Protein AF-A0A7V9M008-F1 (afdb_monomer)

Sequence (168 aa):
MVVGKSGDTSNSATHDSLNVPQQIVNALDTVKEVKLGDVKFTKSADNKIISYKEQAADGIIATCKTAVEIAINLIGIMALFMGFMSIAERAGGIRVLSKIIGPFFSRLFPELPKNHPAMGHMMLNFSANLLGLDNAATPFGLKAMESLQTINPKKDTASNSQIMFLCL

Structure (mmCIF, N/CA/C/O backbone):
data_AF-A0A7V9M008-F1
#
_entry.id   AF-A0A7V9M008-F1
#
loop_
_atom_site.group_PDB
_atom_site.id
_atom_site.type_symbol
_atom_site.label_atom_id
_atom_site.label_alt_id
_atom_site.label_comp_id
_atom_site.label_asym_id
_atom_site.label_entity_id
_atom_site.label_seq_id
_atom_site.pdbx_PDB_ins_code
_atom_site.Cartn_x
_atom_site.Cartn_y
_atom_site.Cartn_z
_atom_site.occupancy
_atom_site.B_iso_or_equiv
_atom_site.auth_seq_id
_atom_site.auth_comp_id
_atom_site.auth_asym_id
_atom_site.auth_atom_id
_atom_site.pdbx_PDB_model_num
ATOM 1 N N . MET A 1 1 ? 20.811 -10.638 -7.147 1.00 33.22 1 MET A N 1
ATOM 2 C CA . MET A 1 1 ? 21.010 -10.343 -8.581 1.00 33.22 1 MET A CA 1
ATOM 3 C C . MET A 1 1 ? 19.637 -10.380 -9.239 1.00 33.22 1 MET A C 1
ATOM 5 O O . MET A 1 1 ? 19.131 -11.461 -9.500 1.00 33.22 1 MET A O 1
ATOM 9 N N . VAL A 1 2 ? 18.975 -9.227 -9.367 1.00 30.69 2 VAL A N 1
ATOM 10 C CA . VAL A 1 2 ? 17.683 -9.129 -10.067 1.00 30.69 2 VAL A CA 1
ATOM 11 C C . VAL A 1 2 ? 18.015 -8.905 -11.533 1.00 30.69 2 VAL A C 1
ATOM 13 O O . VAL A 1 2 ? 18.454 -7.826 -11.913 1.00 30.69 2 VAL A O 1
ATOM 16 N N . VAL A 1 3 ? 17.894 -9.954 -12.338 1.00 41.84 3 VAL A N 1
ATOM 17 C CA . VAL A 1 3 ? 18.033 -9.853 -13.792 1.00 41.84 3 VAL A CA 1
ATOM 18 C C . VAL A 1 3 ? 16.724 -9.306 -14.350 1.00 41.84 3 VAL A C 1
ATOM 20 O O . VAL A 1 3 ? 15.729 -10.021 -14.456 1.00 41.84 3 VAL A O 1
ATOM 23 N N . GLY A 1 4 ? 16.718 -8.009 -14.663 1.00 43.03 4 GLY A N 1
ATOM 24 C CA . GLY A 1 4 ? 15.661 -7.387 -15.448 1.00 43.03 4 GLY A CA 1
ATOM 25 C C . GLY A 1 4 ? 15.611 -8.033 -16.830 1.00 43.03 4 GLY A C 1
ATOM 26 O O . GLY A 1 4 ? 16.632 -8.180 -17.503 1.00 43.03 4 GLY A O 1
ATOM 27 N N . LYS A 1 5 ? 14.409 -8.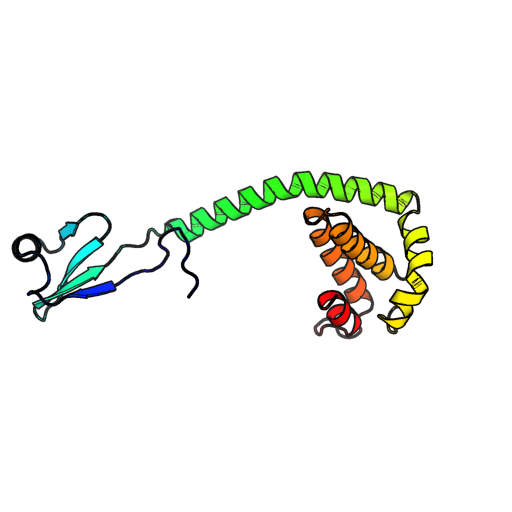419 -17.264 1.00 41.78 5 LYS A N 1
ATOM 28 C CA . LYS A 1 5 ? 14.124 -9.085 -18.549 1.00 41.78 5 LYS A CA 1
ATOM 29 C C . LYS A 1 5 ? 14.558 -8.257 -19.782 1.00 41.78 5 LYS A C 1
ATOM 31 O O . LYS A 1 5 ? 14.509 -8.765 -20.897 1.00 41.78 5 LYS A O 1
ATOM 36 N N . SER A 1 6 ? 14.996 -7.014 -19.566 1.00 47.09 6 SER A N 1
ATOM 37 C CA . SER A 1 6 ? 15.298 -5.992 -20.575 1.00 47.09 6 SER A CA 1
ATOM 38 C C . SER A 1 6 ? 16.795 -5.710 -20.779 1.00 47.09 6 SER A C 1
ATOM 40 O O . SER A 1 6 ? 17.142 -4.765 -21.478 1.00 47.09 6 SER A O 1
ATOM 42 N N . GLY A 1 7 ? 17.699 -6.533 -20.231 1.00 49.81 7 GLY A N 1
ATOM 43 C CA . GLY A 1 7 ? 19.135 -6.424 -20.532 1.00 49.81 7 GLY A CA 1
ATOM 44 C C . GLY A 1 7 ? 19.897 -5.391 -19.697 1.00 49.81 7 GLY A C 1
ATOM 45 O O . GLY A 1 7 ? 20.920 -4.886 -20.150 1.00 49.81 7 GLY A O 1
ATOM 46 N N . ASP A 1 8 ? 19.449 -5.131 -18.466 1.00 51.00 8 ASP A N 1
ATOM 47 C CA . ASP A 1 8 ? 20.027 -4.146 -17.533 1.00 51.00 8 ASP A CA 1
ATOM 48 C C . ASP A 1 8 ? 21.406 -4.514 -16.952 1.00 51.00 8 ASP A C 1
ATOM 50 O O . ASP A 1 8 ? 21.847 -3.950 -15.954 1.00 51.00 8 ASP A O 1
ATOM 54 N N . THR A 1 9 ? 22.104 -5.489 -17.533 1.00 53.03 9 THR A N 1
ATOM 55 C CA . THR A 1 9 ? 23.434 -5.905 -17.076 1.00 53.03 9 THR A CA 1
ATOM 56 C C . THR A 1 9 ? 24.462 -5.534 -18.135 1.00 53.03 9 THR A C 1
ATOM 58 O O . THR A 1 9 ? 24.513 -6.152 -19.200 1.00 53.03 9 THR A O 1
ATOM 61 N N . SER A 1 10 ? 25.298 -4.535 -17.842 1.00 53.91 10 SER A N 1
ATOM 62 C CA . SER A 1 10 ? 26.519 -4.262 -18.598 1.00 53.91 10 SER A CA 1
ATOM 63 C C . SER A 1 10 ? 27.484 -5.433 -18.400 1.00 53.91 10 SER A C 1
ATOM 65 O O . SER A 1 10 ? 28.255 -5.501 -17.448 1.00 53.91 10 SER A O 1
ATOM 67 N N . ASN A 1 11 ? 27.384 -6.427 -19.278 1.00 55.84 11 ASN A N 1
ATOM 68 C CA . ASN A 1 11 ? 28.257 -7.589 -19.246 1.00 55.84 11 ASN A CA 1
ATOM 69 C C . ASN A 1 11 ? 29.544 -7.224 -19.997 1.00 55.84 11 ASN A C 1
ATOM 71 O O . ASN A 1 11 ? 29.556 -7.196 -21.229 1.00 55.84 11 ASN A O 1
ATOM 75 N N . SER A 1 12 ? 30.592 -6.856 -19.260 1.00 55.38 12 SER A N 1
ATOM 76 C CA . SER A 1 12 ? 31.936 -6.718 -19.813 1.00 55.38 12 SER A CA 1
ATOM 77 C C . SER A 1 12 ? 32.706 -8.015 -19.571 1.00 55.38 12 SER A C 1
ATOM 79 O O . SER A 1 12 ? 32.917 -8.430 -18.433 1.00 55.38 12 SER A O 1
ATOM 81 N N . ALA A 1 13 ? 33.106 -8.682 -20.652 1.00 59.47 13 ALA A N 1
ATOM 82 C CA . ALA A 1 13 ? 33.900 -9.904 -20.585 1.00 59.47 13 ALA A CA 1
ATOM 83 C C . ALA A 1 13 ? 35.210 -9.712 -21.350 1.00 59.47 13 ALA A C 1
ATOM 85 O O . ALA A 1 13 ? 35.219 -9.302 -22.517 1.00 59.47 13 ALA A O 1
ATOM 86 N N . THR A 1 14 ? 36.321 -10.006 -20.675 1.00 55.53 14 THR A N 1
ATOM 87 C CA . THR A 1 14 ? 37.668 -9.966 -21.248 1.00 55.53 14 THR A CA 1
ATOM 88 C C . THR A 1 14 ? 37.991 -11.337 -21.822 1.00 55.53 14 THR A C 1
ATOM 90 O O . THR A 1 14 ? 38.046 -12.319 -21.083 1.00 55.53 14 THR A O 1
ATOM 93 N N . HIS A 1 15 ? 38.223 -11.401 -23.128 1.00 59.19 15 HIS A N 1
ATOM 94 C CA . HIS A 1 15 ? 38.590 -12.627 -23.822 1.00 59.19 15 HIS A CA 1
ATOM 95 C C . HIS A 1 15 ? 40.064 -12.588 -24.227 1.00 59.19 15 HIS A C 1
ATOM 97 O O . HIS A 1 15 ? 40.582 -11.559 -24.676 1.00 59.19 15 HIS A O 1
ATOM 103 N N . ASP A 1 16 ? 40.737 -13.727 -24.070 1.00 56.22 16 ASP A N 1
ATOM 104 C CA . ASP A 1 16 ? 42.052 -13.941 -24.665 1.00 56.22 16 ASP A CA 1
ATOM 105 C C . ASP A 1 16 ? 41.902 -14.119 -26.185 1.00 56.22 16 ASP A C 1
ATOM 107 O O . ASP A 1 16 ? 40.937 -14.723 -26.663 1.00 56.22 16 ASP A O 1
ATOM 111 N N . SER A 1 17 ? 42.868 -13.592 -26.932 1.00 53.16 17 SER A N 1
ATOM 112 C CA . SER A 1 17 ? 42.934 -13.548 -28.398 1.00 53.16 17 SER A CA 1
ATOM 113 C C . SER A 1 17 ? 42.783 -14.912 -29.093 1.00 53.16 17 SER A C 1
ATOM 115 O O . SER A 1 17 ? 42.432 -14.959 -30.268 1.00 53.16 17 SER A O 1
ATOM 117 N N . LEU A 1 18 ? 42.991 -16.013 -28.362 1.00 53.25 18 LEU A N 1
ATOM 118 C CA . LEU A 1 18 ? 42.870 -17.396 -28.839 1.00 53.25 18 LEU A CA 1
ATOM 119 C C . LEU A 1 18 ? 41.431 -17.941 -28.833 1.00 53.25 18 LEU A C 1
ATOM 121 O O . LEU A 1 18 ? 41.135 -18.892 -29.550 1.00 53.25 18 LEU A O 1
ATOM 125 N N . ASN A 1 19 ? 40.537 -17.350 -28.034 1.00 55.81 19 ASN A N 1
ATOM 126 C CA . ASN A 1 19 ? 39.157 -17.822 -27.854 1.00 55.81 19 ASN A CA 1
ATOM 127 C C . ASN A 1 19 ? 38.123 -16.975 -28.612 1.00 55.81 19 ASN A C 1
ATOM 129 O O . ASN A 1 19 ? 36.919 -17.199 -28.4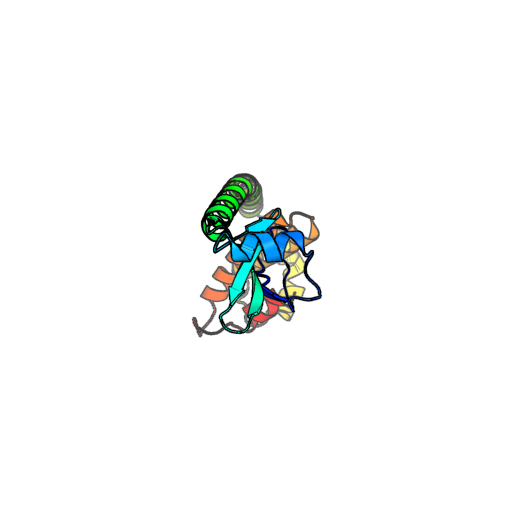84 1.00 55.81 19 ASN A O 1
ATOM 133 N N . VAL A 1 20 ? 38.580 -15.992 -29.390 1.00 59.75 20 VAL A N 1
ATOM 134 C CA . VAL A 1 20 ? 37.734 -15.134 -30.222 1.00 59.75 20 VAL A CA 1
ATOM 135 C C . VAL A 1 20 ? 37.924 -15.549 -31.684 1.00 59.75 20 VAL A C 1
ATOM 137 O O . VAL A 1 20 ? 39.066 -15.711 -32.111 1.00 59.75 20 VAL A O 1
ATOM 140 N N . PRO A 1 21 ? 36.847 -15.721 -32.476 1.00 61.25 21 PRO A N 1
ATOM 141 C CA . PRO A 1 21 ? 36.961 -16.065 -33.891 1.00 61.25 21 PRO A CA 1
ATOM 142 C C . PRO A 1 21 ? 37.956 -15.152 -34.622 1.00 61.25 21 PRO A C 1
ATOM 144 O O . PRO A 1 21 ? 37.836 -13.928 -34.561 1.00 61.25 21 PRO A O 1
ATOM 147 N N . GLN A 1 22 ? 38.913 -15.745 -35.347 1.00 58.94 22 GLN A N 1
ATOM 148 C CA . GLN A 1 22 ? 40.036 -15.050 -36.005 1.00 58.94 22 GLN A CA 1
ATOM 149 C C . GLN A 1 22 ? 39.597 -13.882 -36.913 1.00 58.94 22 GLN A C 1
ATOM 151 O O . GLN A 1 22 ? 40.336 -12.925 -37.123 1.00 58.94 22 GLN A O 1
ATOM 156 N N . GLN A 1 23 ? 38.365 -13.934 -37.426 1.00 60.41 23 GLN A N 1
ATOM 157 C CA . GLN A 1 23 ? 37.748 -12.879 -38.235 1.00 60.41 23 GLN A CA 1
ATOM 158 C C . GLN A 1 23 ? 37.574 -11.555 -37.469 1.00 60.41 23 GLN A C 1
ATOM 160 O O . GLN A 1 23 ? 37.707 -10.489 -38.063 1.00 60.4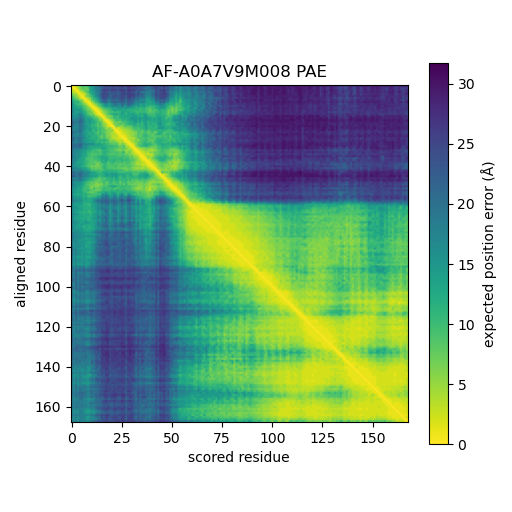1 23 GLN A O 1
ATOM 165 N N . ILE A 1 24 ? 37.318 -11.607 -36.159 1.00 59.91 24 ILE A N 1
ATOM 166 C CA . ILE A 1 24 ? 37.145 -10.423 -35.302 1.00 59.91 24 ILE A CA 1
ATOM 167 C C . ILE A 1 24 ? 38.509 -9.849 -34.912 1.00 59.91 24 ILE A C 1
ATOM 169 O O . ILE A 1 24 ? 38.667 -8.634 -34.889 1.00 59.91 24 ILE A O 1
ATOM 173 N N . VAL A 1 25 ? 39.507 -10.708 -34.681 1.00 59.91 25 VAL A N 1
ATOM 174 C CA . VAL A 1 25 ? 40.892 -10.294 -34.399 1.00 59.91 25 VAL A CA 1
ATOM 175 C C . VAL A 1 25 ? 41.469 -9.518 -35.588 1.00 59.91 25 VAL A C 1
ATOM 177 O O . VAL A 1 25 ? 41.923 -8.390 -35.424 1.00 59.91 25 VAL A O 1
ATOM 180 N N . ASN A 1 26 ? 41.327 -10.062 -36.800 1.00 60.75 26 ASN A N 1
ATOM 181 C CA . ASN A 1 26 ? 41.819 -9.424 -38.025 1.00 60.75 26 ASN A CA 1
ATOM 182 C C . ASN A 1 26 ? 41.070 -8.117 -38.354 1.00 60.75 26 ASN A C 1
ATOM 184 O O . ASN A 1 26 ? 41.656 -7.170 -38.880 1.00 60.75 26 ASN A O 1
ATOM 188 N N .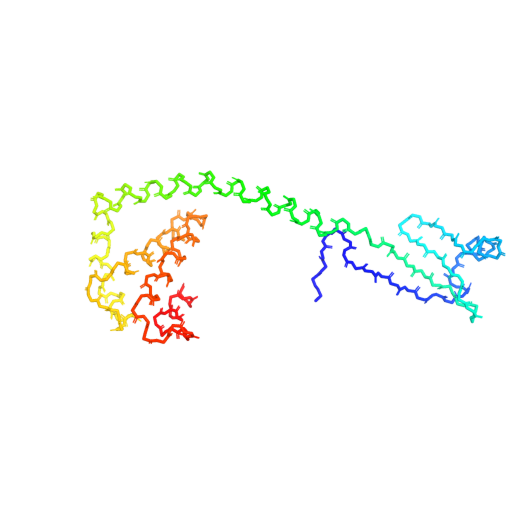 ALA A 1 27 ? 39.772 -8.043 -38.038 1.00 59.38 27 ALA A N 1
ATOM 189 C CA . ALA A 1 27 ? 38.983 -6.825 -38.213 1.00 59.38 27 ALA A CA 1
ATOM 190 C C . ALA A 1 27 ? 39.347 -5.738 -37.180 1.00 59.38 27 ALA A C 1
ATOM 192 O O . ALA A 1 27 ? 39.385 -4.559 -37.534 1.00 59.38 27 ALA A O 1
ATOM 193 N N . LEU A 1 28 ? 39.684 -6.122 -35.941 1.00 58.50 28 LEU A N 1
ATOM 194 C CA . LEU A 1 28 ? 40.137 -5.212 -34.878 1.00 58.50 28 LEU A CA 1
ATOM 195 C C . LEU A 1 28 ? 41.553 -4.657 -35.097 1.00 58.50 28 LEU A C 1
ATOM 197 O O . LEU A 1 28 ? 41.891 -3.607 -34.554 1.00 58.50 28 LEU A O 1
ATOM 201 N N . ASP A 1 29 ? 42.375 -5.331 -35.903 1.00 60.56 29 ASP A N 1
ATOM 202 C CA . ASP A 1 29 ? 43.687 -4.817 -36.314 1.00 60.56 29 ASP A CA 1
ATOM 203 C C . ASP A 1 29 ? 43.576 -3.718 -37.390 1.00 60.56 29 ASP A C 1
ATOM 205 O O . ASP A 1 29 ? 44.490 -2.909 -37.548 1.00 60.56 29 ASP A O 1
ATOM 209 N N . THR A 1 30 ? 42.440 -3.647 -38.097 1.00 58.34 30 THR A N 1
ATOM 210 C CA . THR A 1 30 ? 42.164 -2.627 -39.129 1.00 58.34 30 THR A CA 1
ATOM 211 C C . THR A 1 30 ? 41.258 -1.501 -38.609 1.00 58.34 30 THR A C 1
ATOM 213 O O . THR A 1 30 ? 41.363 -0.358 -39.054 1.00 58.34 30 THR A O 1
ATOM 216 N N . VAL A 1 31 ? 40.366 -1.797 -37.657 1.00 59.12 31 VAL A N 1
ATOM 217 C CA . VAL A 1 31 ? 39.359 -0.868 -37.122 1.00 59.12 31 VAL A CA 1
ATOM 218 C C . VAL A 1 31 ? 39.340 -0.955 -35.596 1.00 59.12 31 VAL A C 1
ATOM 220 O O . VAL A 1 31 ? 39.319 -2.040 -35.035 1.00 59.12 31 VAL A O 1
ATOM 223 N N . LYS A 1 32 ? 39.298 0.189 -34.901 1.00 60.19 32 LYS A N 1
ATOM 224 C CA . LYS A 1 32 ? 39.384 0.247 -33.425 1.00 60.19 32 LYS A CA 1
ATOM 225 C C . LYS A 1 32 ? 38.252 -0.481 -32.681 1.00 60.19 32 LYS A C 1
ATOM 227 O O . LYS A 1 32 ? 38.421 -0.813 -31.508 1.00 60.19 32 LYS A O 1
ATOM 232 N N . GLU A 1 33 ? 37.115 -0.713 -33.337 1.00 62.97 33 GLU A N 1
ATOM 233 C CA . GLU A 1 33 ? 35.947 -1.383 -32.762 1.00 62.97 33 GLU A CA 1
ATOM 234 C C . GLU A 1 33 ? 35.235 -2.247 -33.804 1.00 62.97 33 GLU A C 1
ATOM 236 O O . GLU A 1 33 ? 35.036 -1.826 -34.945 1.00 62.97 33 GLU A O 1
ATOM 241 N N . VAL A 1 34 ? 34.798 -3.440 -33.396 1.00 64.12 34 VAL A N 1
ATOM 242 C CA . VAL A 1 34 ? 34.003 -4.348 -34.234 1.00 64.12 34 VAL A CA 1
ATOM 243 C C . VAL A 1 34 ? 32.717 -4.704 -33.496 1.00 64.12 34 VAL A C 1
ATOM 245 O O . VAL A 1 34 ? 32.749 -5.131 -32.343 1.00 64.12 34 VAL A O 1
ATOM 248 N N . LYS A 1 35 ? 31.569 -4.520 -34.155 1.00 62.66 35 LYS A N 1
ATOM 249 C CA . LYS A 1 35 ? 30.245 -4.845 -33.609 1.00 62.66 35 LYS A CA 1
ATOM 250 C C . LYS A 1 35 ? 29.771 -6.188 -34.162 1.00 62.66 35 LYS A C 1
ATOM 252 O O . LYS A 1 35 ? 29.655 -6.337 -35.376 1.00 62.66 35 LYS A O 1
ATOM 257 N N . LEU A 1 36 ? 29.445 -7.132 -33.280 1.00 61.78 36 LEU A N 1
ATOM 258 C CA . LEU A 1 36 ? 28.799 -8.395 -33.643 1.00 61.78 36 LEU A CA 1
ATOM 259 C C . LEU A 1 36 ? 27.490 -8.521 -32.852 1.00 61.78 36 LEU A C 1
ATOM 261 O O . LEU A 1 36 ? 27.493 -8.783 -31.649 1.00 61.78 36 LEU A O 1
ATOM 265 N N . GLY A 1 37 ? 26.358 -8.289 -33.520 1.00 65.62 37 GLY A N 1
ATOM 266 C CA . GLY A 1 37 ? 25.051 -8.240 -32.858 1.00 65.62 37 GLY A CA 1
ATOM 267 C C . GLY A 1 37 ? 24.971 -7.114 -31.816 1.00 65.62 37 GLY A C 1
ATOM 268 O O . GLY A 1 37 ? 25.213 -5.949 -32.134 1.00 65.62 37 GLY A O 1
ATOM 269 N N . ASP A 1 38 ? 24.648 -7.472 -30.573 1.00 58.59 38 ASP A N 1
ATOM 270 C CA . ASP A 1 38 ? 24.505 -6.553 -29.431 1.00 58.59 38 ASP A CA 1
ATOM 271 C C . ASP A 1 38 ? 25.816 -6.271 -28.679 1.00 58.59 38 ASP A C 1
ATOM 273 O O . ASP A 1 38 ? 25.824 -5.502 -27.716 1.00 58.59 38 ASP A O 1
ATOM 277 N N . VAL A 1 39 ? 26.918 -6.907 -29.079 1.00 65.06 39 VAL A N 1
ATOM 278 C CA . VAL A 1 39 ? 28.193 -6.865 -28.355 1.00 65.06 39 VAL A CA 1
ATOM 279 C C . VAL A 1 39 ? 29.246 -6.160 -29.208 1.00 65.06 39 VAL A C 1
ATOM 281 O O . VAL A 1 39 ? 29.457 -6.498 -30.377 1.00 65.06 39 VAL A O 1
ATOM 284 N N . LYS A 1 40 ? 29.900 -5.153 -28.627 1.00 66.19 40 LYS A N 1
ATOM 285 C CA . LYS A 1 40 ? 31.039 -4.445 -29.217 1.00 66.19 40 LYS A CA 1
ATOM 286 C C . LYS A 1 40 ? 32.336 -5.034 -28.678 1.00 66.19 40 LYS A C 1
ATOM 288 O O . LYS A 1 40 ? 32.444 -5.297 -27.485 1.00 66.19 40 LYS A O 1
ATOM 293 N N . PHE A 1 41 ? 33.316 -5.223 -29.551 1.00 67.69 41 PHE A N 1
ATOM 294 C CA . PHE A 1 41 ? 34.652 -5.694 -29.205 1.00 67.69 41 PHE A CA 1
ATOM 295 C C . PHE A 1 41 ? 35.657 -4.560 -29.417 1.00 67.69 41 PHE A C 1
ATOM 297 O O . PHE A 1 41 ? 35.603 -3.873 -30.437 1.00 67.69 41 PHE A O 1
ATOM 304 N N . THR A 1 42 ? 36.575 -4.371 -28.471 1.00 64.88 42 THR A N 1
ATOM 305 C CA . THR A 1 42 ? 37.696 -3.425 -28.569 1.00 64.88 42 THR A CA 1
ATOM 306 C C . THR A 1 42 ? 38.996 -4.081 -28.104 1.00 64.88 42 THR A C 1
ATOM 308 O O . THR A 1 42 ? 38.982 -4.976 -27.254 1.00 64.88 42 THR A O 1
ATOM 311 N N . LYS A 1 43 ? 40.132 -3.670 -28.675 1.00 63.91 43 LYS A N 1
ATOM 312 C CA . LYS A 1 43 ? 41.459 -4.206 -28.341 1.00 63.91 43 LYS A CA 1
ATOM 313 C C . LYS A 1 43 ? 42.103 -3.341 -27.257 1.00 63.91 43 LYS A C 1
ATOM 315 O O . LYS A 1 43 ? 42.314 -2.148 -27.458 1.00 63.91 43 LYS A O 1
ATOM 320 N N . SER A 1 44 ? 42.418 -3.943 -26.112 1.00 58.06 44 SER A N 1
ATOM 321 C CA . SER A 1 44 ? 43.181 -3.292 -25.044 1.00 58.06 44 SER A CA 1
ATOM 322 C C . SER A 1 44 ? 44.689 -3.382 -25.313 1.00 58.06 44 SER A C 1
ATOM 324 O O . SER A 1 44 ? 45.143 -4.281 -26.024 1.00 58.06 44 SER A O 1
ATOM 326 N N . ALA A 1 45 ? 45.464 -2.464 -24.726 1.00 56.06 45 ALA A N 1
ATOM 327 C CA . ALA A 1 45 ? 46.905 -2.291 -24.952 1.00 56.06 45 ALA A CA 1
ATOM 328 C C . ALA A 1 45 ? 47.754 -3.558 -24.688 1.00 56.06 45 ALA A C 1
ATOM 330 O O . ALA A 1 45 ? 48.828 -3.695 -25.263 1.00 56.06 45 ALA A O 1
ATOM 331 N N . ASP A 1 46 ? 47.230 -4.517 -23.916 1.00 59.56 46 ASP A N 1
ATOM 332 C CA . ASP A 1 46 ? 47.882 -5.795 -23.582 1.00 59.56 46 ASP A CA 1
ATOM 333 C C . ASP A 1 46 ? 47.468 -6.972 -24.493 1.00 59.56 46 ASP A C 1
ATOM 335 O O . ASP A 1 46 ? 47.501 -8.129 -24.078 1.00 59.56 46 ASP A O 1
ATOM 339 N N . ASN A 1 47 ? 47.013 -6.703 -25.723 1.00 59.34 47 ASN A N 1
ATOM 340 C CA . ASN A 1 47 ? 46.546 -7.716 -26.686 1.00 59.34 47 ASN A CA 1
ATOM 341 C C . ASN A 1 47 ? 45.322 -8.543 -26.216 1.00 59.34 47 ASN A C 1
ATOM 343 O O . ASN A 1 47 ? 45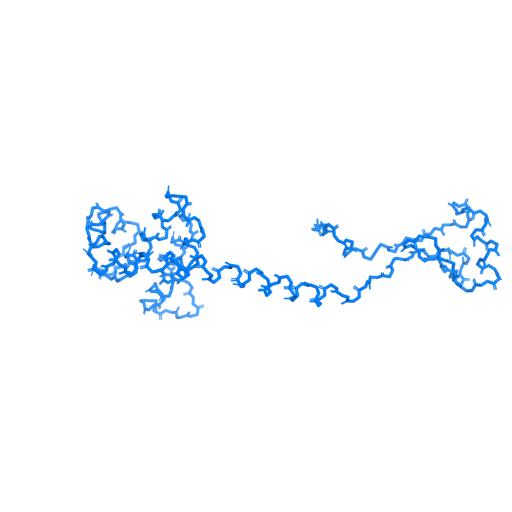.025 -9.604 -26.762 1.00 59.34 47 ASN A O 1
ATOM 347 N N . LYS A 1 48 ? 44.586 -8.038 -25.218 1.00 61.25 48 LYS A N 1
ATOM 348 C CA . LYS A 1 48 ? 43.326 -8.611 -24.715 1.00 61.25 48 LYS A CA 1
ATOM 349 C C . LYS A 1 48 ? 42.134 -7.961 -25.411 1.00 61.25 48 LYS A C 1
ATOM 351 O O . LYS A 1 48 ? 42.112 -6.740 -25.577 1.00 61.25 48 LYS A O 1
ATOM 356 N N . ILE A 1 49 ? 41.129 -8.752 -25.781 1.00 63.97 49 ILE A N 1
ATOM 357 C CA . ILE A 1 49 ? 39.914 -8.254 -26.435 1.00 63.97 49 ILE A CA 1
ATOM 358 C C . ILE A 1 49 ? 38.842 -8.060 -25.365 1.00 63.97 49 ILE A C 1
ATOM 360 O O . ILE A 1 49 ? 38.448 -9.004 -24.680 1.00 63.97 49 ILE A O 1
ATOM 364 N N . ILE A 1 50 ? 38.372 -6.827 -25.209 1.00 65.69 50 ILE A N 1
ATOM 365 C CA . ILE A 1 50 ? 37.285 -6.484 -24.295 1.00 65.69 50 ILE A CA 1
ATOM 366 C C . ILE A 1 50 ? 35.994 -6.491 -25.100 1.00 65.69 50 ILE A C 1
ATOM 368 O O . ILE A 1 50 ? 35.860 -5.748 -26.071 1.00 65.69 50 ILE A O 1
ATOM 372 N N . SER A 1 51 ? 35.047 -7.325 -24.686 1.00 62.78 51 SER A N 1
ATOM 373 C CA . SER A 1 51 ? 33.680 -7.292 -25.191 1.00 62.78 51 SER A CA 1
ATOM 374 C C . SER A 1 51 ? 32.797 -6.519 -24.213 1.00 62.78 51 SER A C 1
ATOM 376 O O . SER A 1 51 ? 32.882 -6.731 -23.002 1.00 62.78 51 SER A O 1
ATOM 378 N N . TYR A 1 52 ? 31.988 -5.589 -24.713 1.00 64.19 52 TYR A N 1
ATOM 379 C CA . TYR A 1 52 ? 31.050 -4.818 -23.906 1.00 64.19 52 TYR A CA 1
ATOM 380 C C . TYR A 1 52 ? 29.729 -4.617 -24.654 1.00 64.19 52 TYR A C 1
ATOM 382 O O . TYR A 1 52 ? 29.696 -4.413 -25.869 1.00 64.19 52 TYR A O 1
ATOM 390 N N . LYS A 1 53 ? 28.618 -4.684 -23.919 1.00 63.66 53 LYS A N 1
ATOM 391 C CA . LYS A 1 53 ? 27.289 -4.310 -24.414 1.00 63.66 53 LYS A CA 1
ATOM 392 C C . LYS A 1 53 ? 26.984 -2.889 -23.948 1.00 63.66 53 LYS A C 1
ATOM 394 O O . LYS A 1 53 ? 26.999 -2.613 -22.752 1.00 63.66 53 LYS A O 1
ATOM 399 N N . GLU A 1 54 ? 26.748 -1.986 -24.893 1.00 58.75 54 GLU A N 1
ATOM 400 C CA . GLU A 1 54 ? 26.371 -0.603 -24.597 1.00 58.75 54 GLU A CA 1
ATOM 401 C C . GLU A 1 54 ? 24.916 -0.587 -24.110 1.00 58.75 54 GLU A C 1
ATOM 403 O O . GLU A 1 54 ? 24.005 -0.991 -24.834 1.00 58.75 54 GLU A O 1
ATOM 408 N N . GLN A 1 55 ? 24.704 -0.195 -22.852 1.00 57.22 55 GLN A N 1
ATOM 409 C CA . GLN A 1 55 ? 23.364 -0.073 -22.289 1.00 57.22 55 GLN A CA 1
ATOM 410 C C . GLN A 1 55 ? 22.736 1.216 -22.818 1.00 57.22 55 GLN A C 1
ATOM 412 O O . GLN A 1 55 ? 23.286 2.302 -22.634 1.00 57.22 55 GLN A O 1
ATOM 417 N N . ALA A 1 56 ? 21.584 1.104 -23.476 1.00 56.19 56 ALA A N 1
ATOM 418 C CA . ALA A 1 56 ? 20.825 2.278 -23.875 1.00 56.19 56 ALA A CA 1
ATOM 419 C C . ALA A 1 56 ? 20.388 3.040 -22.613 1.00 56.19 56 ALA A C 1
ATOM 421 O O . ALA A 1 56 ? 19.762 2.470 -21.717 1.00 56.19 56 ALA A O 1
ATOM 422 N N . ALA A 1 57 ? 20.691 4.339 -22.552 1.00 57.03 57 ALA A N 1
ATOM 423 C CA . ALA A 1 57 ? 20.277 5.236 -21.466 1.00 57.03 57 ALA A CA 1
ATOM 424 C C . ALA A 1 57 ? 18.742 5.390 -21.345 1.00 57.03 57 ALA A C 1
ATOM 426 O O . ALA A 1 57 ? 18.246 6.026 -20.414 1.00 57.03 57 ALA A O 1
ATOM 427 N N . ASP A 1 58 ? 17.983 4.757 -22.244 1.00 58.22 58 ASP A N 1
ATOM 428 C CA . ASP A 1 58 ? 16.523 4.704 -22.242 1.00 58.22 58 ASP A CA 1
ATOM 429 C C . ASP A 1 58 ? 15.929 4.001 -21.018 1.00 58.22 58 ASP A C 1
ATOM 431 O O . ASP A 1 58 ? 14.736 4.143 -20.783 1.00 58.22 58 ASP A O 1
ATOM 435 N N . GLY A 1 59 ? 16.710 3.283 -20.202 1.00 69.25 59 GLY A N 1
ATOM 436 C CA . GLY A 1 59 ? 16.192 2.594 -19.013 1.00 69.25 59 GLY A CA 1
ATOM 437 C C . GLY A 1 59 ? 15.405 3.513 -18.065 1.00 69.25 59 GLY A C 1
ATOM 438 O O . GLY A 1 59 ? 14.302 3.168 -17.639 1.00 69.25 59 GLY A O 1
ATOM 439 N N . ILE A 1 60 ? 15.909 4.722 -17.786 1.00 76.81 60 ILE A N 1
ATOM 440 C CA . ILE A 1 60 ? 15.228 5.683 -16.895 1.00 76.81 60 ILE A CA 1
ATOM 441 C C . ILE A 1 60 ? 13.982 6.275 -17.573 1.00 76.81 60 ILE A C 1
ATOM 443 O O . ILE A 1 60 ? 12.920 6.374 -16.966 1.00 76.81 60 ILE A O 1
ATOM 447 N N . ILE A 1 61 ? 14.068 6.625 -18.857 1.00 81.62 61 ILE A N 1
ATOM 448 C CA . ILE A 1 61 ? 12.940 7.223 -19.587 1.00 81.62 61 ILE A CA 1
ATOM 449 C C . ILE A 1 61 ? 11.819 6.191 -19.800 1.00 81.62 61 ILE A C 1
ATOM 451 O O . ILE A 1 61 ? 10.640 6.490 -19.595 1.00 81.62 61 ILE A O 1
ATOM 455 N N . ALA A 1 62 ? 12.172 4.953 -20.145 1.00 80.69 62 ALA A N 1
ATOM 456 C CA . ALA A 1 62 ? 11.241 3.843 -20.311 1.00 80.69 62 ALA A CA 1
ATOM 457 C C . ALA A 1 62 ? 10.563 3.460 -18.988 1.00 80.69 62 ALA A C 1
ATOM 459 O O . ALA A 1 62 ? 9.355 3.206 -18.966 1.00 80.69 62 ALA A O 1
ATOM 460 N N . THR A 1 63 ? 11.300 3.462 -17.872 1.00 81.25 63 THR A N 1
ATOM 461 C CA . THR A 1 63 ? 10.716 3.218 -16.542 1.00 81.25 63 THR A CA 1
ATOM 462 C C . THR A 1 63 ? 9.777 4.343 -16.118 1.00 81.25 63 THR A C 1
ATOM 464 O O . THR A 1 63 ? 8.685 4.048 -15.635 1.00 81.25 63 THR A O 1
ATOM 467 N N . CYS A 1 64 ? 10.114 5.611 -16.382 1.00 86.56 64 CYS A N 1
ATOM 468 C CA . CYS A 1 64 ? 9.194 6.731 -16.162 1.00 86.56 64 CYS A CA 1
ATOM 469 C C . CYS A 1 64 ? 7.900 6.579 -16.975 1.00 86.56 64 CYS A C 1
ATOM 471 O O . CYS A 1 64 ? 6.811 6.745 -16.427 1.00 86.56 64 CYS A O 1
ATOM 473 N N . LYS A 1 65 ? 7.996 6.216 -18.261 1.00 87.44 65 LYS A N 1
ATOM 474 C CA . LYS A 1 65 ? 6.817 5.978 -19.109 1.00 87.44 65 LYS A CA 1
ATOM 475 C C . LYS A 1 65 ? 5.948 4.843 -18.561 1.00 87.44 65 LYS A C 1
ATOM 477 O O . LYS A 1 65 ? 4.740 5.009 -18.420 1.00 87.44 65 LYS A O 1
ATOM 482 N N . THR A 1 66 ? 6.577 3.731 -18.188 1.00 86.50 66 THR A N 1
ATOM 483 C CA . THR A 1 66 ? 5.893 2.573 -17.593 1.00 86.50 66 THR A CA 1
ATOM 484 C C . THR A 1 66 ? 5.178 2.956 -16.294 1.00 86.50 66 THR A C 1
ATOM 486 O O . THR A 1 66 ? 4.027 2.583 -16.087 1.00 86.50 66 THR A O 1
ATOM 489 N N . ALA A 1 67 ? 5.821 3.745 -15.428 1.00 86.81 67 ALA A N 1
ATOM 490 C CA . ALA A 1 67 ? 5.219 4.208 -14.180 1.00 86.81 67 ALA A CA 1
ATOM 491 C C . ALA A 1 67 ? 3.957 5.055 -14.422 1.00 86.81 67 ALA A C 1
ATOM 493 O O . ALA A 1 67 ? 2.952 4.867 -13.737 1.00 86.81 67 ALA A O 1
ATOM 494 N N . VAL A 1 68 ? 3.984 5.949 -15.417 1.00 93.31 68 VAL A N 1
ATOM 495 C CA . VAL A 1 68 ? 2.820 6.769 -15.794 1.00 93.31 68 VAL A CA 1
ATOM 496 C C . VAL A 1 68 ? 1.685 5.905 -16.345 1.00 93.31 68 VAL A C 1
ATOM 498 O O . VAL A 1 68 ? 0.537 6.087 -15.944 1.00 93.31 68 VAL A O 1
ATOM 50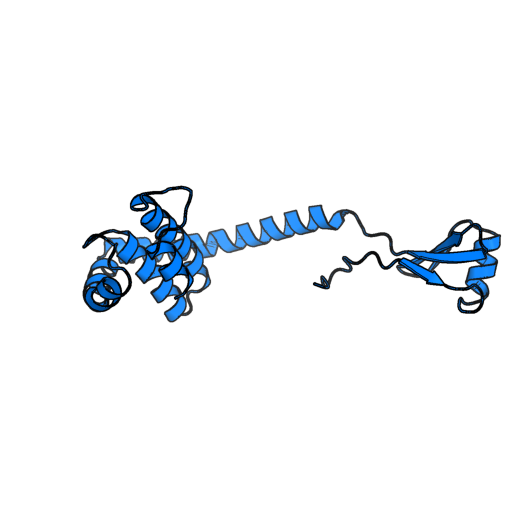1 N N . GLU A 1 69 ? 1.987 4.938 -17.213 1.00 91.06 69 GLU A N 1
ATOM 502 C CA . GLU A 1 69 ? 0.983 4.007 -17.748 1.00 91.06 69 GLU A CA 1
ATOM 503 C C . GLU A 1 69 ? 0.305 3.197 -16.632 1.00 91.06 69 GLU A C 1
ATOM 505 O O . GLU A 1 69 ? -0.923 3.083 -16.603 1.00 91.06 69 GLU A O 1
ATOM 510 N N . ILE A 1 70 ? 1.082 2.695 -15.666 1.00 86.62 70 ILE A N 1
ATOM 511 C CA . ILE A 1 70 ? 0.546 2.003 -14.486 1.00 86.62 70 ILE A CA 1
ATOM 512 C C . ILE A 1 70 ? -0.353 2.942 -13.676 1.00 86.62 70 ILE A C 1
ATOM 514 O O . ILE A 1 70 ? -1.472 2.562 -13.330 1.00 86.62 70 ILE A O 1
ATOM 518 N N . ALA A 1 71 ? 0.105 4.164 -13.391 1.00 87.81 71 ALA A N 1
ATOM 519 C CA . ALA A 1 71 ? -0.649 5.124 -12.592 1.00 87.81 71 ALA A CA 1
ATOM 520 C C . ALA A 1 71 ? -2.008 5.463 -13.225 1.00 87.81 71 ALA A C 1
ATOM 522 O O . ALA A 1 71 ? -3.023 5.450 -12.532 1.00 87.81 71 ALA A O 1
ATOM 523 N N . ILE A 1 72 ? -2.050 5.704 -14.540 1.00 91.94 72 ILE A N 1
ATOM 524 C CA . ILE A 1 72 ? -3.293 6.008 -15.267 1.00 91.94 72 ILE A CA 1
ATOM 525 C C . ILE A 1 72 ? -4.282 4.842 -15.174 1.00 91.94 72 ILE A C 1
ATOM 527 O O . ILE A 1 72 ? -5.454 5.055 -14.855 1.00 91.94 72 ILE A O 1
ATOM 531 N N . ASN A 1 73 ? -3.813 3.611 -15.389 1.00 84.25 73 ASN A N 1
ATOM 532 C CA . ASN A 1 73 ? -4.656 2.421 -15.280 1.00 84.25 73 ASN A CA 1
ATOM 533 C C . ASN A 1 73 ? -5.185 2.225 -13.850 1.00 84.25 73 ASN A C 1
ATOM 535 O O . ASN A 1 73 ? -6.349 1.867 -13.656 1.00 84.25 73 ASN A O 1
ATOM 539 N N . LEU A 1 74 ? -4.353 2.506 -12.844 1.00 83.62 74 LEU A N 1
ATOM 540 C CA . LEU A 1 74 ? -4.718 2.372 -11.438 1.00 83.62 74 LEU A CA 1
ATOM 541 C C . LEU A 1 74 ? -5.785 3.398 -11.018 1.00 83.62 74 LEU A C 1
ATOM 543 O O . LEU A 1 74 ? -6.702 3.059 -10.275 1.00 83.62 74 LEU A O 1
ATOM 547 N N . ILE A 1 75 ? -5.720 4.641 -11.509 1.00 86.38 75 ILE A N 1
ATOM 548 C CA . ILE A 1 75 ? -6.661 5.706 -11.119 1.00 86.38 75 ILE A CA 1
ATOM 549 C C . ILE A 1 75 ? -8.118 5.305 -11.386 1.00 86.38 75 ILE A C 1
ATOM 551 O O . ILE A 1 75 ? -8.968 5.506 -10.519 1.00 86.38 75 ILE A O 1
ATOM 555 N N . GLY A 1 76 ? -8.417 4.715 -12.547 1.00 85.00 76 GLY A N 1
ATOM 556 C CA . GLY A 1 76 ? -9.790 4.351 -12.913 1.00 85.00 76 GLY A CA 1
ATOM 557 C C . GLY A 1 76 ? -10.392 3.301 -11.979 1.00 85.00 76 GLY A C 1
ATOM 558 O O . GLY A 1 76 ? -11.486 3.485 -11.439 1.00 85.00 76 GLY A O 1
ATOM 559 N N . ILE A 1 77 ? -9.645 2.224 -11.732 1.00 78.62 77 ILE A N 1
ATOM 560 C CA . ILE A 1 77 ? -10.083 1.156 -10.831 1.00 78.62 77 ILE A CA 1
ATOM 561 C C . ILE A 1 77 ? -10.169 1.654 -9.380 1.00 78.62 77 ILE A C 1
ATOM 563 O O . ILE A 1 77 ? -11.128 1.338 -8.676 1.00 78.62 77 ILE A O 1
ATOM 567 N N . MET A 1 78 ? -9.240 2.511 -8.945 1.00 77.50 78 MET A N 1
ATOM 568 C CA . MET A 1 78 ? -9.253 3.096 -7.600 1.00 77.50 78 MET A CA 1
ATOM 569 C C . MET A 1 78 ? -10.442 4.018 -7.381 1.00 77.50 78 MET A C 1
ATOM 571 O O . MET A 1 78 ? -11.107 3.907 -6.353 1.00 77.50 78 MET A O 1
ATOM 575 N N . ALA A 1 79 ? -10.749 4.887 -8.343 1.00 84.31 79 ALA A N 1
ATOM 576 C CA . ALA A 1 79 ? -11.893 5.787 -8.258 1.00 84.31 79 ALA A CA 1
ATOM 577 C C . ALA A 1 79 ? -13.212 5.012 -8.109 1.00 84.31 79 ALA A C 1
ATOM 579 O O . ALA A 1 79 ? -14.041 5.367 -7.268 1.00 84.31 79 ALA A O 1
ATOM 580 N N . LEU A 1 80 ? -13.380 3.917 -8.859 1.00 83.12 80 LEU A N 1
ATOM 581 C CA . LEU A 1 80 ? -14.561 3.056 -8.775 1.00 83.12 80 LEU A CA 1
ATOM 582 C C . LEU A 1 80 ? -14.696 2.404 -7.390 1.00 83.12 80 LEU A C 1
ATOM 584 O O . LEU A 1 80 ? -15.734 2.532 -6.737 1.00 83.12 80 LEU A O 1
ATOM 588 N N . PHE A 1 81 ? -13.645 1.730 -6.917 1.00 76.12 81 PHE A N 1
ATOM 589 C CA . PHE A 1 81 ? -13.692 1.012 -5.642 1.00 76.12 81 PHE A CA 1
ATOM 590 C C . PHE A 1 81 ? -13.790 1.946 -4.434 1.00 76.12 81 PHE A C 1
ATOM 592 O O . PHE A 1 81 ? -14.562 1.679 -3.510 1.00 76.12 81 PHE A O 1
ATOM 599 N N . MET A 1 82 ? -13.071 3.070 -4.449 1.00 76.12 82 MET A N 1
ATOM 600 C CA . MET A 1 82 ? -13.208 4.104 -3.420 1.00 76.12 82 MET A CA 1
ATOM 601 C C . MET A 1 82 ? -14.614 4.714 -3.426 1.00 76.12 82 MET A C 1
ATOM 603 O O . MET A 1 82 ? -15.155 5.003 -2.358 1.00 76.12 82 MET A O 1
ATOM 607 N N . GLY A 1 83 ? -15.238 4.851 -4.601 1.00 82.44 83 GLY A N 1
ATOM 608 C CA . GLY A 1 83 ? -16.632 5.267 -4.745 1.00 82.44 83 GLY A CA 1
ATOM 609 C C . GLY A 1 83 ? -17.605 4.301 -4.066 1.00 82.44 83 GLY A C 1
ATOM 610 O O . GLY A 1 83 ? -18.368 4.719 -3.192 1.00 82.44 83 GLY A O 1
ATOM 611 N N . PHE A 1 84 ? -17.538 3.004 -4.390 1.00 79.50 84 PHE A N 1
ATOM 612 C CA . PHE A 1 84 ? -18.366 1.984 -3.733 1.00 79.50 84 PHE A CA 1
ATOM 613 C C . PHE A 1 84 ? -18.154 1.947 -2.221 1.00 79.50 84 PHE A C 1
ATOM 615 O O . PHE A 1 84 ? -19.126 1.868 -1.466 1.00 79.50 84 PHE A O 1
ATOM 622 N N . MET A 1 85 ? -16.910 2.078 -1.757 1.00 73.69 85 MET A N 1
ATOM 623 C CA . MET A 1 85 ? -16.659 2.117 -0.321 1.00 73.69 85 MET A CA 1
ATOM 624 C C . MET A 1 85 ? -17.143 3.386 0.353 1.00 73.69 85 MET A C 1
ATOM 626 O O . MET A 1 85 ? -17.640 3.291 1.470 1.00 73.69 85 MET A O 1
ATOM 630 N N . SER A 1 86 ? -17.095 4.546 -0.304 1.00 78.25 86 SER A N 1
ATOM 631 C CA . SER A 1 86 ? -17.710 5.754 0.255 1.00 78.25 86 SER A CA 1
ATOM 632 C C . SER A 1 86 ? -19.216 5.567 0.445 1.00 78.25 86 SER A C 1
ATOM 634 O O . SER A 1 86 ? -19.771 6.002 1.455 1.00 78.25 86 SER A O 1
ATOM 636 N N . ILE A 1 87 ? -19.878 4.859 -0.476 1.00 85.06 87 ILE A N 1
ATOM 637 C CA . ILE A 1 87 ? -21.294 4.501 -0.341 1.00 85.06 87 ILE A CA 1
ATOM 638 C C . ILE A 1 87 ? -21.491 3.534 0.835 1.00 85.06 87 ILE A C 1
ATOM 640 O O . ILE A 1 87 ? -22.333 3.798 1.690 1.00 85.06 87 ILE A O 1
ATOM 644 N N . ALA A 1 88 ? -20.699 2.461 0.937 1.00 78.00 88 ALA A N 1
ATOM 645 C CA . ALA A 1 88 ? -20.791 1.486 2.031 1.00 78.00 88 ALA A CA 1
ATOM 646 C C . ALA A 1 88 ? -20.490 2.095 3.418 1.00 78.00 88 ALA A C 1
ATOM 648 O O . ALA A 1 88 ? -21.125 1.739 4.416 1.00 78.00 88 ALA A O 1
ATOM 649 N N . GLU A 1 89 ? -19.551 3.041 3.484 1.00 76.31 89 GLU A N 1
ATOM 650 C CA . GLU A 1 89 ? -19.228 3.839 4.669 1.00 76.31 89 GLU A CA 1
ATOM 651 C C . GLU A 1 89 ? -20.417 4.697 5.095 1.00 76.31 89 GLU A C 1
ATOM 653 O O . GLU A 1 89 ? -20.868 4.609 6.240 1.00 76.31 89 GLU A O 1
ATOM 658 N N . ARG A 1 90 ? -20.964 5.485 4.160 1.00 81.38 90 ARG A N 1
ATOM 659 C CA . ARG A 1 90 ? -22.109 6.373 4.403 1.00 81.38 90 ARG A CA 1
ATOM 660 C C . ARG A 1 90 ? -23.386 5.599 4.730 1.00 81.38 90 ARG A C 1
ATOM 662 O O . ARG A 1 90 ? -24.165 6.057 5.558 1.00 81.38 90 ARG A O 1
ATOM 669 N N . ALA A 1 91 ? -23.567 4.413 4.150 1.00 85.31 91 ALA A N 1
ATOM 670 C CA . ALA A 1 91 ? -24.663 3.495 4.459 1.00 85.31 91 ALA A CA 1
ATOM 671 C C . ALA A 1 91 ? -24.515 2.810 5.833 1.00 85.31 91 ALA A C 1
ATOM 673 O O . ALA A 1 91 ? -25.418 2.104 6.276 1.00 85.31 91 ALA A O 1
ATOM 674 N N . GLY A 1 92 ? -23.387 2.999 6.525 1.00 80.19 92 GLY A N 1
ATOM 675 C CA . GLY A 1 92 ? -23.152 2.445 7.857 1.00 80.19 92 GLY A CA 1
ATOM 676 C C . GLY A 1 92 ? -22.698 0.984 7.871 1.00 80.19 92 GLY A C 1
ATOM 677 O O . GLY A 1 92 ? 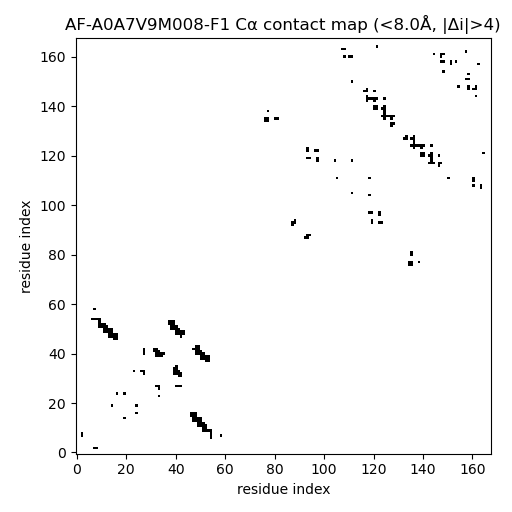-22.526 0.430 8.958 1.00 80.19 92 GLY A O 1
ATOM 678 N N . GLY A 1 93 ? -22.427 0.372 6.712 1.00 78.69 93 GLY A N 1
ATOM 679 C CA . GLY A 1 93 ? -21.947 -1.012 6.617 1.00 78.69 93 GLY A CA 1
ATOM 680 C C . GLY A 1 93 ? -20.642 -1.223 7.386 1.00 78.69 93 GLY A C 1
ATOM 681 O O . GLY A 1 93 ? -20.510 -2.182 8.145 1.00 78.69 93 GLY A O 1
ATOM 682 N N . ILE A 1 94 ? -19.730 -0.249 7.309 1.00 73.81 94 ILE A N 1
ATOM 683 C CA . ILE A 1 94 ? -18.473 -0.255 8.074 1.00 73.81 94 ILE A CA 1
ATOM 684 C C . ILE A 1 94 ? -18.745 -0.276 9.576 1.00 73.81 94 ILE A C 1
ATOM 686 O O . ILE A 1 94 ? -18.124 -1.036 10.307 1.00 73.81 94 ILE A O 1
ATOM 690 N N . ARG A 1 95 ? -19.712 0.511 10.055 1.00 74.56 95 ARG A N 1
ATOM 691 C CA . ARG A 1 95 ? -20.038 0.593 11.485 1.00 74.56 95 ARG A CA 1
ATOM 692 C C . ARG A 1 95 ? -20.613 -0.719 12.014 1.00 74.56 95 ARG A C 1
ATOM 694 O O . ARG A 1 95 ? -20.344 -1.079 13.159 1.00 74.56 95 ARG A O 1
ATOM 701 N N . VAL A 1 96 ? -21.395 -1.421 11.196 1.00 78.44 96 VAL A N 1
ATOM 702 C CA . VAL A 1 96 ? -21.930 -2.749 11.526 1.00 78.44 96 VAL A CA 1
ATOM 703 C C . VAL A 1 96 ? -20.800 -3.775 11.566 1.00 78.44 96 VAL A C 1
ATOM 705 O O . VAL A 1 96 ? -20.643 -4.462 12.575 1.00 78.44 96 VAL A O 1
ATOM 708 N N . LEU A 1 97 ? -19.956 -3.815 10.533 1.00 74.69 97 LEU A N 1
ATOM 709 C CA . LEU A 1 97 ? -18.823 -4.736 10.457 1.00 74.69 97 LEU A CA 1
ATOM 710 C C . LEU A 1 97 ? -17.841 -4.511 11.619 1.00 74.69 97 LEU A C 1
ATOM 712 O O . LEU A 1 97 ? -17.477 -5.454 12.322 1.00 74.69 97 LEU A O 1
ATOM 716 N N . SER A 1 98 ? -17.497 -3.251 11.909 1.00 72.62 98 SER A N 1
ATOM 717 C CA . SER A 1 98 ? -16.655 -2.861 13.047 1.00 72.62 98 SER A CA 1
ATOM 718 C C . SER A 1 98 ? -17.225 -3.279 14.400 1.00 72.62 98 SER A C 1
ATOM 720 O O . SER A 1 98 ? -16.450 -3.579 15.301 1.00 72.62 98 SER A O 1
ATOM 722 N N . LYS A 1 99 ? -18.551 -3.334 14.573 1.00 76.06 99 LYS A N 1
ATOM 723 C CA . LYS A 1 99 ? -19.153 -3.842 15.817 1.00 76.06 99 LYS A CA 1
ATOM 724 C C . LYS A 1 99 ? -19.029 -5.359 15.948 1.00 76.06 99 LYS A C 1
ATOM 726 O O . LYS A 1 99 ? -18.804 -5.833 17.056 1.00 76.06 99 LYS A O 1
ATOM 731 N N . ILE A 1 100 ? -19.148 -6.096 14.844 1.00 80.12 100 ILE A N 1
ATOM 732 C CA . ILE A 1 100 ? -19.066 -7.565 14.838 1.00 80.12 100 ILE A CA 1
ATOM 733 C C . ILE A 1 100 ? -17.641 -8.033 15.159 1.00 80.12 100 ILE A C 1
ATOM 735 O O . ILE A 1 100 ? -17.455 -8.905 16.001 1.00 80.12 100 ILE A O 1
ATOM 739 N N . ILE A 1 101 ? -16.630 -7.427 14.531 1.00 76.38 101 ILE A N 1
ATOM 740 C CA . ILE A 1 101 ? -15.221 -7.853 14.666 1.00 76.38 101 ILE A CA 1
ATOM 741 C C . ILE A 1 101 ? -14.468 -7.004 15.715 1.00 76.38 101 ILE A C 1
ATOM 743 O O . ILE A 1 101 ? -13.352 -7.321 16.123 1.00 76.38 101 ILE A O 1
ATOM 747 N N . GLY A 1 102 ? -15.112 -5.958 16.240 1.00 77.38 102 GLY A N 1
ATOM 748 C CA . GLY A 1 102 ? -14.619 -5.104 17.321 1.00 77.38 102 GLY A CA 1
ATOM 749 C C . GLY A 1 102 ? -13.996 -5.834 18.520 1.00 77.38 102 GLY A C 1
ATOM 750 O O . GLY A 1 102 ? -12.906 -5.431 18.923 1.00 77.38 102 GLY A O 1
ATOM 751 N N . PRO A 1 103 ? -14.590 -6.906 19.088 1.00 81.19 103 PRO A N 1
ATOM 752 C CA . PRO A 1 103 ? -13.972 -7.623 20.208 1.00 81.19 103 PRO A CA 1
ATOM 753 C C . PRO A 1 103 ? -12.622 -8.260 19.843 1.00 81.19 103 PRO A C 1
ATOM 755 O O . PRO A 1 103 ? -11.690 -8.201 20.643 1.00 81.19 103 PRO A O 1
ATOM 758 N N . PHE A 1 104 ? -12.475 -8.788 18.625 1.00 84.25 104 PHE A N 1
ATOM 759 C CA . PHE A 1 104 ? -11.211 -9.353 18.143 1.00 84.25 104 PHE A CA 1
ATOM 760 C C . PHE A 1 104 ? -10.150 -8.262 17.948 1.00 84.25 104 PHE A C 1
ATOM 762 O O . PHE A 1 104 ? -9.058 -8.345 18.512 1.00 84.25 104 PHE A O 1
ATOM 769 N N . PHE A 1 105 ? -10.498 -7.180 17.244 1.00 81.06 105 PHE A N 1
ATOM 770 C CA . PHE A 1 105 ? -9.574 -6.067 17.009 1.00 81.06 105 PHE A CA 1
ATOM 771 C C . PHE A 1 105 ? -9.198 -5.317 18.288 1.00 81.06 105 PHE A C 1
ATOM 773 O O . PHE A 1 105 ? -8.059 -4.892 18.419 1.00 81.06 105 PHE A O 1
ATOM 780 N N . SER A 1 106 ? -10.100 -5.192 19.265 1.00 80.88 106 SER A N 1
ATOM 781 C CA . SER A 1 106 ? -9.785 -4.549 20.550 1.00 80.88 106 SER A CA 1
ATOM 782 C C . SER A 1 106 ? -8.725 -5.300 21.360 1.00 80.88 106 SER A C 1
ATOM 784 O O . SER A 1 106 ? -8.055 -4.704 22.198 1.00 80.88 106 SER A O 1
ATOM 786 N N . ARG A 1 107 ? -8.555 -6.603 21.097 1.00 83.69 107 ARG A N 1
ATOM 787 C CA . ARG A 1 107 ? -7.512 -7.427 21.711 1.00 83.69 107 ARG A CA 1
ATOM 788 C C . ARG A 1 107 ? -6.186 -7.338 20.950 1.00 83.69 107 ARG A C 1
ATOM 790 O O . ARG A 1 107 ? -5.139 -7.386 21.582 1.00 83.69 107 ARG A O 1
ATOM 797 N N . LEU A 1 108 ? -6.240 -7.203 19.623 1.00 85.56 108 LEU A N 1
ATOM 798 C CA . LEU A 1 108 ? -5.067 -7.030 18.754 1.00 85.56 108 LEU A CA 1
ATOM 799 C C . LEU A 1 108 ? -4.473 -5.618 18.817 1.00 85.56 108 LEU A C 1
ATOM 801 O O . LEU A 1 108 ? -3.258 -5.461 18.783 1.00 85.56 108 LEU A O 1
ATOM 805 N N . PHE A 1 109 ? -5.328 -4.602 18.931 1.00 88.25 109 PHE A N 1
ATOM 806 C CA . PHE A 1 109 ? -4.969 -3.185 18.940 1.00 88.25 109 PHE A CA 1
ATOM 807 C C . PHE A 1 109 ? -5.394 -2.531 20.267 1.00 88.25 109 PHE A C 1
ATOM 809 O O . PHE A 1 109 ? -6.324 -1.720 20.287 1.00 88.25 109 PHE A O 1
ATOM 816 N N . PRO A 1 110 ? -4.741 -2.870 21.396 1.00 82.69 110 PRO A N 1
ATOM 817 C CA . PRO A 1 110 ? -5.115 -2.360 22.719 1.00 82.69 110 PRO A CA 1
ATOM 818 C C . PRO A 1 110 ? -4.887 -0.847 22.872 1.00 82.69 110 PRO A C 1
ATOM 820 O O . PRO A 1 110 ? -5.530 -0.206 23.698 1.00 82.69 110 PRO A O 1
ATOM 823 N N . GLU A 1 111 ? -3.993 -0.270 22.067 1.00 82.62 111 GLU A N 1
ATOM 824 C CA . GLU A 1 111 ? -3.673 1.163 22.064 1.00 82.62 111 GLU A CA 1
ATOM 825 C C . GLU A 1 111 ? -4.696 2.005 21.280 1.00 82.62 111 GLU A C 1
ATOM 827 O O . GLU A 1 111 ? -4.653 3.235 21.329 1.00 82.62 111 GLU A O 1
ATOM 832 N N . LEU A 1 112 ? -5.626 1.371 20.552 1.00 84.19 112 LEU A N 1
ATOM 833 C CA . LEU A 1 112 ? -6.602 2.083 19.734 1.00 84.19 112 LEU A CA 1
ATOM 834 C C . LEU A 1 112 ? -7.803 2.562 20.571 1.00 84.19 112 LEU A C 1
ATOM 836 O O . LEU A 1 112 ? -8.479 1.742 21.202 1.00 84.19 112 LEU A O 1
ATOM 840 N N . PRO A 1 113 ? -8.170 3.857 20.520 1.00 80.00 113 PRO A N 1
ATOM 841 C CA . PRO A 1 113 ? -9.376 4.341 21.179 1.00 80.00 113 PRO A CA 1
ATOM 842 C C . PRO A 1 113 ? -10.640 3.671 20.624 1.00 80.00 113 PRO A C 1
ATOM 844 O O . PRO A 1 113 ? -10.779 3.451 19.414 1.00 80.00 113 PRO A O 1
ATOM 847 N N . LYS A 1 114 ? -11.616 3.401 21.501 1.00 73.12 114 LYS A N 1
ATOM 848 C CA . LYS A 1 114 ? -12.927 2.883 21.082 1.00 73.12 114 LYS A CA 1
ATOM 849 C C . LYS A 1 114 ? -13.582 3.866 20.103 1.00 73.12 114 LYS A C 1
ATOM 851 O O . LYS A 1 114 ? -13.650 5.059 20.379 1.00 73.12 114 LYS A O 1
ATOM 856 N N . ASN A 1 115 ? -14.098 3.348 18.987 1.00 74.12 115 ASN A N 1
ATOM 857 C CA . ASN A 1 115 ? -14.711 4.109 17.886 1.00 74.12 115 ASN A CA 1
ATOM 858 C C . ASN A 1 115 ? -13.759 5.008 17.067 1.00 74.12 115 ASN A C 1
ATOM 860 O O . ASN A 1 115 ? -14.242 5.856 16.317 1.00 74.12 115 ASN A O 1
ATOM 864 N N . HIS A 1 116 ? -12.435 4.828 17.151 1.00 83.88 116 HIS A N 1
ATOM 865 C CA . HIS A 1 116 ? -11.512 5.551 16.272 1.00 83.88 116 HIS A CA 1
ATOM 866 C C . HIS A 1 116 ? -11.672 5.105 14.796 1.00 83.88 116 HIS A C 1
ATOM 868 O O . HIS A 1 116 ? -11.745 3.897 14.539 1.00 83.88 116 HIS A O 1
ATOM 874 N N . PRO A 1 117 ? -11.676 6.026 13.807 1.00 80.50 117 PRO A N 1
ATOM 875 C CA . PRO A 1 117 ? -11.873 5.696 12.387 1.00 80.50 117 PRO A CA 1
ATOM 876 C C . PRO A 1 117 ? -10.821 4.739 11.809 1.00 80.50 117 PRO A C 1
ATOM 878 O O . PRO A 1 117 ? -11.124 3.995 10.879 1.00 80.50 117 PRO A O 1
ATOM 881 N N . ALA A 1 118 ? -9.618 4.686 12.396 1.00 85.19 118 ALA A N 1
ATOM 882 C CA . ALA A 1 118 ? -8.581 3.723 12.007 1.00 85.19 118 ALA A CA 1
ATOM 883 C C . ALA A 1 118 ? -9.084 2.269 12.037 1.00 85.19 118 ALA A C 1
ATOM 885 O O . ALA A 1 118 ? -8.721 1.484 11.169 1.00 85.19 118 ALA A O 1
ATOM 886 N N . MET A 1 119 ? -9.976 1.930 12.976 1.00 83.12 119 MET A N 1
ATOM 887 C CA . MET A 1 119 ? -10.586 0.600 13.061 1.00 83.12 119 MET A CA 1
ATOM 888 C C . MET A 1 119 ? -11.383 0.256 11.797 1.00 83.12 119 MET A C 1
ATOM 890 O O . MET A 1 119 ? -11.306 -0.859 11.289 1.00 83.12 119 MET A O 1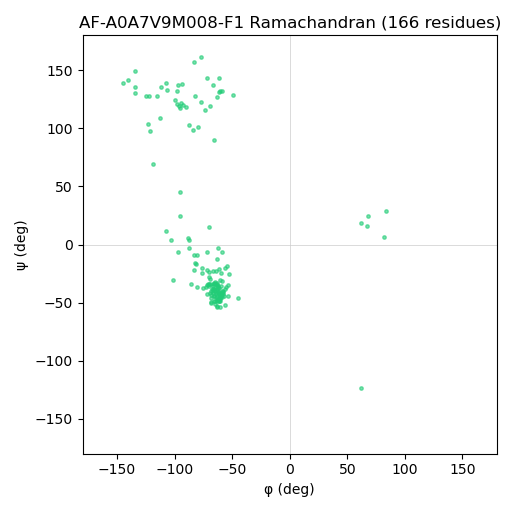
ATOM 894 N N . GLY A 1 120 ? -12.141 1.230 11.287 1.00 81.38 120 GLY A N 1
ATOM 895 C CA . GLY A 1 120 ? -12.906 1.095 10.054 1.00 81.38 120 GLY A CA 1
ATOM 896 C C . GLY A 1 120 ? -11.979 0.915 8.860 1.00 81.38 120 GLY A C 1
ATOM 897 O O . GLY A 1 120 ? -12.120 -0.059 8.134 1.00 81.38 120 GLY A O 1
ATOM 898 N N . HIS A 1 121 ? -10.988 1.795 8.696 1.00 85.56 121 HIS A N 1
ATOM 899 C CA . HIS A 1 121 ? -10.052 1.732 7.569 1.00 85.56 121 HIS A CA 1
ATOM 900 C C . HIS A 1 121 ? -9.233 0.431 7.527 1.00 85.56 121 HIS A C 1
ATOM 902 O O . HIS A 1 121 ? -9.118 -0.165 6.458 1.00 85.56 121 HIS A O 1
ATOM 908 N N . MET A 1 122 ? -8.726 -0.054 8.669 1.00 87.88 122 MET A N 1
ATOM 909 C CA . MET A 1 122 ? -8.036 -1.352 8.740 1.00 87.88 122 MET A CA 1
ATOM 910 C C . MET A 1 122 ? -8.965 -2.491 8.318 1.00 87.88 122 MET A C 1
ATOM 912 O O . MET A 1 122 ? -8.600 -3.328 7.501 1.00 87.88 122 MET A O 1
ATOM 916 N N . MET A 1 123 ? -10.205 -2.487 8.811 1.00 81.69 123 MET A N 1
ATOM 917 C CA . MET A 1 123 ? -11.215 -3.475 8.429 1.00 81.69 123 MET A CA 1
ATOM 918 C C . MET A 1 123 ? -11.513 -3.476 6.935 1.00 81.69 123 MET A C 1
ATOM 920 O O . MET A 1 123 ? -11.728 -4.543 6.366 1.00 81.69 123 MET A O 1
ATOM 924 N N . LEU A 1 124 ? -11.499 -2.311 6.288 1.00 79.75 124 LEU A N 1
ATOM 925 C CA . LEU A 1 124 ? -11.659 -2.239 4.839 1.00 79.75 124 LEU A CA 1
ATOM 926 C C . LEU A 1 124 ? -10.487 -2.855 4.097 1.00 79.75 124 LEU A C 1
ATOM 928 O O . LEU A 1 124 ? -10.708 -3.565 3.126 1.00 79.75 124 LEU A O 1
ATOM 932 N N . ASN A 1 125 ? -9.262 -2.602 4.554 1.00 86.56 125 ASN A N 1
ATOM 933 C CA . ASN A 1 125 ? -8.074 -3.199 3.961 1.00 86.56 125 ASN A CA 1
ATOM 934 C C . ASN A 1 125 ? -8.123 -4.736 4.055 1.00 86.56 125 ASN A C 1
ATOM 936 O O . ASN A 1 125 ? -8.003 -5.406 3.031 1.00 86.56 125 ASN A O 1
ATOM 940 N N . PHE A 1 126 ? -8.431 -5.288 5.234 1.00 84.50 126 PHE A N 1
ATOM 941 C CA . PHE A 1 126 ? -8.589 -6.738 5.400 1.00 84.50 126 PHE A CA 1
ATOM 942 C C . PHE A 1 126 ? -9.753 -7.307 4.591 1.00 84.50 126 PHE A C 1
ATOM 944 O O . PHE A 1 126 ? -9.616 -8.356 3.969 1.00 84.50 126 PHE A O 1
ATOM 951 N N . SER A 1 127 ? -10.896 -6.617 4.568 1.00 76.62 127 SER A N 1
ATOM 952 C CA . SER A 1 127 ? -12.061 -7.060 3.794 1.00 76.62 127 SER A CA 1
ATOM 953 C C . SER A 1 127 ? -11.779 -7.033 2.295 1.00 76.62 127 SER A C 1
ATOM 955 O O . SER A 1 127 ? -12.208 -7.935 1.587 1.00 76.62 127 SER A O 1
ATOM 957 N N . ALA A 1 128 ? -11.042 -6.034 1.804 1.00 79.25 128 ALA A N 1
ATOM 958 C CA . ALA A 1 128 ? -10.647 -5.950 0.404 1.00 79.25 128 ALA A CA 1
ATOM 959 C C . ALA A 1 128 ? -9.731 -7.118 0.013 1.00 79.25 128 ALA A C 1
ATOM 961 O O . ALA A 1 128 ? -10.013 -7.773 -0.985 1.00 79.25 128 ALA A O 1
ATOM 962 N N . ASN A 1 129 ? -8.729 -7.444 0.838 1.00 81.19 129 ASN A N 1
ATOM 963 C CA . ASN A 1 129 ? -7.889 -8.631 0.636 1.00 81.19 129 ASN A CA 1
ATOM 964 C C . ASN A 1 129 ? -8.713 -9.935 0.671 1.00 81.19 129 ASN A C 1
ATOM 966 O O . ASN A 1 129 ? -8.537 -10.812 -0.166 1.00 81.19 129 ASN A O 1
ATOM 970 N N . LEU A 1 130 ? -9.654 -10.072 1.614 1.00 74.56 130 LEU A N 1
ATOM 971 C CA . LEU A 1 130 ? -10.468 -11.287 1.754 1.00 74.56 130 LEU A CA 1
ATOM 972 C C . LEU A 1 130 ? -11.462 -11.488 0.597 1.00 74.56 130 LEU A C 1
ATOM 974 O O . LEU A 1 130 ? -11.761 -12.619 0.223 1.00 74.56 130 LEU A O 1
ATOM 978 N N . LEU A 1 131 ? -11.994 -10.396 0.044 1.00 69.75 131 LEU A N 1
ATOM 979 C CA . LEU A 1 131 ? -12.983 -10.409 -1.037 1.00 69.75 131 LEU A CA 1
ATOM 980 C C . LEU A 1 131 ? -12.347 -10.432 -2.440 1.00 69.75 131 LEU A C 1
ATOM 982 O O . LEU A 1 131 ? -13.072 -10.319 -3.428 1.00 69.75 131 LEU A O 1
ATOM 986 N N . GLY A 1 132 ? -11.018 -10.560 -2.544 1.00 69.00 132 GLY A N 1
ATOM 987 C CA . GLY A 1 132 ? -10.295 -10.540 -3.823 1.00 69.00 132 GLY A CA 1
ATOM 988 C C . GLY A 1 132 ? -10.313 -9.172 -4.512 1.00 69.00 132 GLY A C 1
ATOM 989 O O . GLY A 1 132 ? -10.197 -9.072 -5.732 1.00 69.00 132 GLY A O 1
ATOM 990 N N . LEU A 1 133 ? -10.496 -8.102 -3.734 1.00 71.06 133 LEU A N 1
ATOM 991 C CA . LEU A 1 133 ? -10.445 -6.710 -4.175 1.00 71.06 133 LEU A CA 1
ATOM 992 C C . LEU A 1 133 ? -9.044 -6.127 -3.937 1.00 71.06 133 LEU A C 1
ATOM 994 O O . LEU A 1 133 ? -8.911 -5.009 -3.437 1.00 71.06 133 LEU A O 1
ATOM 998 N N . ASP A 1 134 ? -8.000 -6.874 -4.294 1.00 73.94 134 ASP A N 1
ATOM 999 C CA . ASP A 1 134 ? -6.599 -6.588 -3.941 1.00 73.94 134 ASP A CA 1
ATOM 1000 C C . ASP A 1 134 ? -6.145 -5.191 -4.382 1.00 73.94 134 ASP A C 1
ATOM 1002 O O . ASP A 1 134 ? -5.452 -4.483 -3.654 1.00 73.94 134 ASP A O 1
ATOM 1006 N N . ASN A 1 135 ? -6.628 -4.735 -5.542 1.00 72.88 135 ASN A N 1
ATOM 1007 C CA . ASN A 1 135 ? -6.370 -3.385 -6.041 1.00 72.88 135 ASN A CA 1
ATOM 1008 C C . ASN A 1 135 ? -6.865 -2.311 -5.056 1.00 72.88 135 ASN A C 1
ATOM 1010 O O . ASN A 1 135 ? -6.201 -1.299 -4.853 1.00 72.88 135 ASN A O 1
ATOM 1014 N N . ALA A 1 136 ? -8.025 -2.523 -4.430 1.00 66.62 136 ALA A N 1
ATOM 1015 C CA . ALA A 1 136 ? -8.613 -1.592 -3.473 1.00 66.62 136 ALA A CA 1
ATOM 1016 C C . ALA A 1 136 ? -8.014 -1.732 -2.066 1.00 66.62 136 ALA A C 1
ATOM 1018 O O . ALA A 1 136 ? -8.135 -0.812 -1.261 1.00 66.62 136 ALA A O 1
ATOM 1019 N N . ALA A 1 137 ? -7.331 -2.834 -1.752 1.00 79.06 137 ALA A N 1
ATOM 1020 C CA . ALA A 1 137 ? -6.706 -3.006 -0.448 1.00 79.06 137 ALA A CA 1
ATOM 1021 C C . ALA A 1 137 ? -5.608 -1.961 -0.203 1.00 79.06 137 ALA A C 1
ATOM 1023 O O . ALA A 1 137 ? -5.563 -1.367 0.874 1.00 79.06 137 ALA A O 1
ATOM 1024 N N . THR A 1 138 ? -4.774 -1.654 -1.201 1.00 81.12 138 THR A N 1
ATOM 1025 C CA . THR A 1 138 ? -3.669 -0.688 -1.076 1.00 81.12 138 THR A CA 1
ATOM 1026 C C . THR A 1 138 ? -4.100 0.712 -0.607 1.00 81.12 138 THR A C 1
ATOM 1028 O O . THR A 1 138 ? -3.550 1.179 0.394 1.00 81.12 138 THR A O 1
ATOM 1031 N N . PRO A 1 139 ? -5.087 1.402 -1.220 1.00 77.19 139 PRO A N 1
ATOM 1032 C CA . PRO A 1 139 ? -5.519 2.715 -0.734 1.00 77.19 139 PRO A CA 1
ATOM 1033 C C . PRO A 1 139 ? -6.160 2.650 0.658 1.00 77.19 139 PRO A C 1
ATOM 1035 O O . PRO A 1 139 ? -5.984 3.576 1.450 1.00 77.19 139 PRO A O 1
ATOM 1038 N N . PHE A 1 140 ? -6.855 1.561 1.009 1.00 81.94 140 PHE A N 1
ATOM 1039 C CA . PHE A 1 140 ? -7.381 1.392 2.367 1.00 81.94 140 PHE A CA 1
ATOM 1040 C C . PHE A 1 140 ? -6.272 1.157 3.385 1.00 81.94 140 PHE A C 1
ATOM 1042 O O . PHE A 1 140 ? -6.360 1.672 4.496 1.00 81.94 140 PHE A O 1
ATOM 1049 N N . GLY A 1 141 ? -5.214 0.444 2.998 1.00 89.00 141 GLY A N 1
ATOM 1050 C CA . GLY A 1 141 ? -4.031 0.244 3.827 1.00 89.00 141 GLY A CA 1
ATOM 1051 C C . GLY A 1 141 ? -3.326 1.563 4.120 1.00 89.00 141 GLY A C 1
ATOM 1052 O O . GLY A 1 141 ? -3.028 1.856 5.276 1.00 89.00 141 GLY A O 1
ATOM 1053 N N . LEU A 1 142 ? -3.155 2.414 3.103 1.00 88.62 142 LEU A N 1
ATOM 1054 C CA . LEU A 1 142 ? -2.593 3.756 3.279 1.00 88.62 142 LEU A CA 1
ATOM 1055 C C . LEU A 1 142 ? -3.478 4.631 4.176 1.00 88.62 142 LEU A C 1
ATOM 1057 O O . LEU A 1 142 ? -2.989 5.201 5.148 1.00 88.62 142 LEU A O 1
ATOM 1061 N N . LYS A 1 143 ? -4.795 4.665 3.937 1.00 85.81 143 LYS A N 1
ATOM 1062 C CA . LYS A 1 143 ? -5.737 5.439 4.764 1.00 85.81 143 LYS A CA 1
ATOM 1063 C C . LYS A 1 143 ? -5.803 4.932 6.213 1.00 85.81 143 LYS A C 1
ATOM 1065 O O . LYS A 1 143 ? -5.973 5.716 7.153 1.00 85.81 143 LYS A O 1
ATOM 1070 N N . ALA A 1 144 ? -5.653 3.622 6.414 1.00 89.88 144 ALA A N 1
ATOM 1071 C CA . ALA A 1 144 ? -5.517 3.014 7.731 1.00 89.88 144 ALA A CA 1
ATOM 1072 C C . ALA A 1 144 ? -4.226 3.472 8.414 1.00 89.88 144 ALA A C 1
ATOM 1074 O O . ALA A 1 144 ? -4.295 3.959 9.540 1.00 89.88 144 ALA A O 1
ATOM 1075 N N . MET A 1 145 ? -3.086 3.420 7.721 1.00 92.88 145 MET A N 1
ATOM 1076 C CA . MET A 1 145 ? -1.799 3.900 8.235 1.00 92.88 145 MET A CA 1
ATOM 1077 C C . MET A 1 145 ? -1.824 5.388 8.596 1.00 92.88 145 MET A C 1
ATOM 1079 O O . MET A 1 145 ? -1.370 5.749 9.681 1.00 92.88 145 MET A O 1
ATOM 1083 N N . GLU A 1 146 ? -2.413 6.242 7.753 1.00 90.50 146 GLU A N 1
ATOM 1084 C CA . GLU A 1 146 ? -2.624 7.668 8.043 1.00 90.50 146 GLU A CA 1
ATOM 1085 C C . GLU A 1 146 ? -3.456 7.865 9.315 1.00 90.50 146 GLU A C 1
ATOM 1087 O O . GLU A 1 146 ? -3.129 8.685 10.172 1.00 90.50 146 GLU A O 1
ATOM 1092 N N . SER A 1 147 ? -4.509 7.063 9.483 1.00 90.00 147 SER A N 1
ATOM 1093 C CA . SER A 1 147 ? -5.368 7.123 10.668 1.00 90.00 147 SER A CA 1
ATOM 1094 C C . SER A 1 147 ? -4.681 6.583 11.922 1.00 90.00 147 SER A C 1
ATOM 1096 O O . SER A 1 147 ? -4.927 7.080 13.013 1.00 90.00 147 SER A O 1
ATOM 1098 N N . LEU A 1 148 ? -3.817 5.576 11.805 1.00 91.31 148 LEU A N 1
ATOM 1099 C CA . LEU A 1 148 ? -2.977 5.114 12.914 1.00 91.31 148 LEU A CA 1
ATOM 1100 C C . LEU A 1 148 ? -1.901 6.148 13.268 1.00 91.31 148 LEU A C 1
ATOM 1102 O O . LEU A 1 148 ? -1.514 6.280 14.428 1.00 91.31 148 LEU A O 1
ATOM 1106 N N . GLN A 1 149 ? -1.448 6.926 12.286 1.00 92.62 149 GLN A N 1
ATOM 1107 C CA . GLN A 1 149 ? -0.467 7.979 12.497 1.00 92.62 149 GLN A CA 1
ATOM 1108 C C . GLN A 1 149 ? -1.043 9.157 13.290 1.00 92.62 149 GLN A C 1
ATOM 1110 O O . GLN A 1 149 ? -0.288 9.813 14.009 1.00 92.62 149 GLN A O 1
ATOM 1115 N N . THR A 1 150 ? -2.351 9.441 13.234 1.00 89.88 150 THR A N 1
ATOM 1116 C CA . THR A 1 150 ? -2.952 10.541 14.019 1.00 89.88 150 THR A CA 1
ATOM 1117 C C . THR A 1 150 ? -2.813 10.312 15.522 1.00 89.88 150 THR A C 1
ATOM 1119 O O . THR A 1 150 ? -2.434 11.240 16.237 1.00 89.88 150 THR A O 1
ATOM 1122 N N . ILE A 1 151 ? -3.015 9.070 15.970 1.00 89.38 151 ILE A N 1
ATOM 1123 C CA . ILE A 1 151 ? -2.903 8.648 17.374 1.00 89.38 151 ILE A CA 1
ATOM 1124 C C . ILE A 1 151 ? -1.466 8.342 17.804 1.00 89.38 151 ILE A C 1
ATOM 1126 O O . ILE A 1 151 ? -1.213 8.141 18.988 1.00 89.38 151 ILE A O 1
ATOM 1130 N N . ASN A 1 152 ? -0.521 8.307 16.862 1.00 91.81 152 ASN A N 1
ATOM 1131 C CA . ASN A 1 152 ? 0.871 8.024 17.166 1.00 91.81 152 ASN A CA 1
ATOM 1132 C C . ASN A 1 152 ? 1.504 9.187 17.964 1.00 91.81 152 ASN A C 1
ATOM 1134 O O . ASN A 1 152 ? 1.569 10.307 17.432 1.00 91.81 152 ASN A O 1
ATOM 1138 N N . PRO A 1 153 ? 1.995 8.944 19.199 1.00 87.25 153 PRO A N 1
ATOM 1139 C CA . PRO A 1 153 ? 2.654 9.966 20.010 1.00 87.25 153 PRO A CA 1
ATOM 1140 C C . PRO A 1 153 ? 4.026 10.384 19.460 1.00 87.25 153 PRO A C 1
ATOM 1142 O O . PRO A 1 153 ? 4.475 11.491 19.746 1.00 87.25 153 PRO A O 1
ATOM 1145 N N . LYS A 1 154 ? 4.697 9.536 18.666 1.00 91.88 154 LYS A N 1
ATOM 1146 C CA . LYS A 1 154 ? 6.010 9.811 18.059 1.00 91.88 154 LYS A CA 1
ATOM 1147 C C . LYS A 1 154 ? 5.918 9.725 16.540 1.00 91.88 154 LYS A C 1
ATOM 1149 O O . LYS A 1 154 ? 6.009 8.645 15.976 1.00 91.88 154 LYS A O 1
ATOM 1154 N N . LYS A 1 155 ? 5.772 10.866 15.863 1.00 89.19 155 LYS A N 1
ATOM 1155 C CA . LYS A 1 155 ? 5.519 10.895 14.410 1.00 89.19 155 LYS A CA 1
ATOM 1156 C C . LYS A 1 155 ? 6.630 10.249 13.572 1.00 89.19 155 LYS A C 1
ATOM 1158 O O . LYS A 1 155 ? 6.317 9.632 12.560 1.00 89.19 155 LYS A O 1
ATOM 1163 N N . ASP A 1 156 ? 7.874 10.303 14.035 1.00 92.00 156 ASP A N 1
ATOM 1164 C CA . ASP A 1 156 ? 9.030 9.746 13.318 1.00 92.00 156 ASP A CA 1
ATOM 1165 C C . ASP A 1 156 ? 9.295 8.263 13.630 1.00 92.00 156 ASP A C 1
ATOM 1167 O O . ASP A 1 156 ? 10.297 7.697 13.199 1.00 92.00 156 ASP A O 1
ATOM 1171 N N . THR A 1 157 ? 8.447 7.606 14.424 1.00 92.12 157 THR A N 1
ATOM 1172 C CA . THR A 1 157 ? 8.631 6.204 14.821 1.00 92.12 157 THR A CA 1
ATOM 1173 C C . THR A 1 157 ? 7.323 5.448 14.669 1.00 92.12 157 THR A C 1
ATOM 1175 O O . THR A 1 157 ? 6.297 5.896 15.168 1.00 92.12 157 THR A O 1
ATOM 1178 N N . ALA A 1 158 ? 7.349 4.289 14.010 1.00 90.81 158 ALA A N 1
ATOM 1179 C CA . ALA A 1 158 ? 6.157 3.459 13.871 1.00 90.81 158 ALA A CA 1
ATOM 1180 C C . ALA A 1 158 ? 5.622 3.027 15.249 1.00 90.81 158 ALA A C 1
ATOM 1182 O O . ALA A 1 158 ? 6.382 2.564 16.102 1.00 90.81 158 ALA A O 1
ATOM 1183 N N . SER A 1 159 ? 4.316 3.181 15.467 1.00 91.88 159 SER A N 1
ATOM 1184 C CA . SER A 1 159 ? 3.646 2.714 16.684 1.00 91.88 159 SER A CA 1
ATOM 1185 C C . SER A 1 159 ? 3.429 1.199 16.655 1.00 91.88 159 SER A C 1
ATOM 1187 O O . SER A 1 159 ? 3.404 0.584 15.585 1.00 91.88 159 SER A O 1
ATOM 1189 N N . ASN A 1 160 ? 3.192 0.589 17.820 1.00 91.69 160 ASN A N 1
ATOM 1190 C CA . ASN A 1 160 ? 2.875 -0.841 17.908 1.00 91.69 160 ASN A CA 1
ATOM 1191 C C . ASN A 1 160 ? 1.660 -1.200 17.045 1.00 91.69 160 ASN A C 1
ATOM 1193 O O . ASN A 1 160 ? 1.659 -2.229 16.379 1.00 91.69 160 ASN A O 1
ATOM 1197 N N . SER A 1 161 ? 0.656 -0.320 16.995 1.00 91.12 161 SER A N 1
ATOM 1198 C CA . SER A 1 161 ? -0.525 -0.509 16.147 1.00 91.12 161 SER A CA 1
ATOM 1199 C C . SER A 1 161 ? -0.186 -0.487 14.649 1.00 91.12 161 SER A C 1
ATOM 1201 O O . SER A 1 161 ? -0.736 -1.279 13.893 1.00 91.12 161 SER A O 1
ATOM 1203 N N . GLN A 1 162 ? 0.734 0.372 14.200 1.00 92.25 162 GLN A N 1
ATOM 1204 C CA . GLN A 1 162 ? 1.174 0.398 12.796 1.00 92.25 162 GLN A CA 1
ATOM 1205 C C . GLN A 1 162 ? 1.963 -0.857 12.424 1.00 92.25 162 GLN A C 1
ATOM 1207 O O . GLN A 1 162 ? 1.719 -1.444 11.373 1.00 92.25 162 GLN A O 1
ATOM 1212 N N . ILE A 1 163 ? 2.868 -1.292 13.302 1.00 92.56 163 ILE A N 1
ATOM 1213 C CA . ILE A 1 163 ? 3.645 -2.521 13.108 1.00 92.56 163 ILE A CA 1
ATOM 1214 C C . ILE A 1 163 ? 2.705 -3.728 13.068 1.00 92.56 163 ILE A C 1
ATOM 1216 O O . ILE A 1 163 ? 2.792 -4.546 12.158 1.00 92.56 163 ILE A O 1
ATOM 1220 N N . MET A 1 164 ? 1.765 -3.808 14.012 1.00 91.31 164 MET A N 1
ATOM 1221 C CA . MET A 1 164 ? 0.810 -4.910 14.082 1.00 91.31 164 MET A CA 1
ATOM 1222 C C . MET A 1 164 ? -0.073 -4.989 12.836 1.00 91.31 164 MET A C 1
ATOM 1224 O O . MET A 1 164 ? -0.306 -6.079 12.325 1.00 91.31 164 MET A O 1
ATOM 1228 N N . PHE A 1 165 ? -0.534 -3.845 12.325 1.00 90.75 165 PHE A N 1
ATOM 1229 C CA . PHE A 1 165 ? -1.316 -3.794 11.092 1.00 90.75 165 PHE A CA 1
ATOM 1230 C C . PHE A 1 165 ? -0.524 -4.284 9.872 1.00 90.75 165 PHE A C 1
ATOM 1232 O O . PHE A 1 165 ? -1.104 -4.921 9.006 1.00 90.75 165 PHE A O 1
ATOM 1239 N N . LEU A 1 166 ? 0.784 -4.023 9.813 1.00 89.12 166 LEU A N 1
ATOM 1240 C CA . LEU A 1 166 ? 1.637 -4.446 8.698 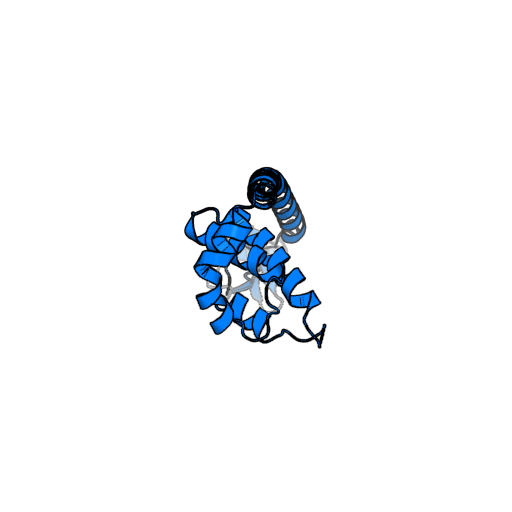1.00 89.12 166 LEU A CA 1
ATOM 1241 C C . LEU A 1 166 ? 1.994 -5.943 8.736 1.00 89.12 166 LEU A C 1
ATOM 1243 O O . LEU A 1 166 ? 2.315 -6.519 7.701 1.00 89.12 166 LEU A O 1
ATOM 1247 N N . CYS A 1 167 ? 1.965 -6.561 9.917 1.00 87.31 167 CYS A N 1
ATOM 1248 C CA . CYS A 1 167 ? 2.241 -7.989 10.096 1.00 87.31 167 CYS A CA 1
ATOM 1249 C C . CYS A 1 167 ? 1.038 -8.905 9.806 1.00 87.31 167 CYS A C 1
ATOM 1251 O O . CYS A 1 167 ? 1.230 -10.118 9.716 1.00 87.31 167 CYS A O 1
ATOM 1253 N N . LEU A 1 168 ? -0.176 -8.352 9.745 1.00 76.38 168 LEU A N 1
ATOM 1254 C CA . LEU A 1 168 ? -1.438 -9.070 9.529 1.00 76.38 168 LEU A CA 1
ATOM 1255 C C . LEU A 1 168 ? -1.798 -9.128 8.041 1.00 76.38 168 LEU A C 1
ATOM 1257 O O . LEU A 1 168 ? -2.349 -10.176 7.638 1.00 76.38 168 LEU A O 1
#

Solvent-accessible surface area (backbone atoms only — not comparable to full-atom values): 9777 Å² total; per-residue (Å²): 136,85,81,55,97,83,63,82,64,74,57,70,50,81,41,57,68,85,81,46,64,67,70,56,57,61,46,45,77,78,32,79,62,46,76,59,89,78,36,36,36,36,74,45,98,82,68,36,36,39,33,37,38,82,75,71,80,52,60,64,59,52,49,53,52,51,52,51,55,51,50,58,60,46,49,58,58,43,54,52,49,52,50,54,46,53,50,38,47,76,71,40,50,45,61,53,53,43,61,72,48,34,72,61,47,51,69,77,35,70,88,57,63,89,90,44,66,32,59,44,28,43,50,48,16,54,49,21,52,73,71,70,37,56,82,52,14,55,64,27,44,50,52,14,48,56,43,47,50,71,75,36,92,47,84,94,49,86,41,72,63,53,54,52,62,72,75,106

Radius of gyration: 28.37 Å; Cα contacts (8 Å, |Δi|>4): 150; chains: 1; bounding box: 72×29×62 Å

Mean predicted aligned error: 14.71 Å

Secondary structure (DSSP, 8-state):
----TT-----EEEE-TTSS-HHHHHHHTTSSEEEETTEEEEE-TTSPEEEE----THHHHHHHHHHHHHHHHHHHHHHHHHHHHHHHHHTTHHHHHHHHHHHHHHHH-TTSPTT-HHHHHHHHHHHHHHTT-HHHHHHHHHHHHHHHHHH-S-TTS--HHHHHHHH-

pLDDT: mean 74.12, std 13.88, range [30.69, 93.31]

Foldseek 3Di:
DDDDPQGPDWDKDKDAPVPDPVVLVVVCVVPQWDDDPQWIWGADPVRIIIITGDDDPCPVVVVVVVVVVVVVVLVVLQVVVVVVVVVCVVVCVLVVVCVVCVVVVCVLCVLDDPPQCLSSLLVQLVVCVVVVVPSNNVVSLVVSLVSQCVSDPDNVDDDSNNVSSVVD

Nearest PDB structures (foldseek):
  5u0p-assembly1_Q  TM=4.053E-01  e=3.629E+00  Schizosaccharomyces pombe
  5n9j-assembly1_W  TM=3.499E-01  e=5.781E+00  Schizosaccharomyces pombe
  7lbm-assembly1_j  TM=3.414E-01  e=7.297E+00  Homo sapiens